Protein AF-A0A382P2T2-F1 (afdb_monomer_lite)

Foldseek 3Di:
DQDLVNQLVVLVVVLVVQCVVDPDPVSNVVSVVVSVVSNVVSVVVVVVVVVVVVVD

Radius of gyration: 14.25 Å; chains: 1; bounding box: 30×17×42 Å

Stru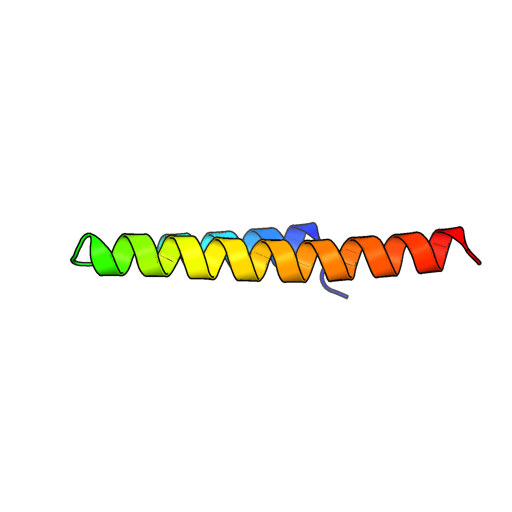cture (mmCIF, N/CA/C/O backbone):
data_AF-A0A382P2T2-F1
#
_entry.id   AF-A0A382P2T2-F1
#
loop_
_atom_site.group_PDB
_atom_site.id
_atom_site.type_symbol
_atom_site.label_atom_id
_atom_site.label_alt_id
_atom_site.label_comp_id
_atom_site.label_asym_id
_atom_site.label_entity_id
_atom_site.label_seq_id
_atom_site.pdbx_PDB_ins_code
_atom_site.Cartn_x
_atom_site.Cartn_y
_atom_site.Cartn_z
_atom_site.occupancy
_atom_site.B_iso_or_equiv
_atom_site.auth_seq_id
_atom_site.auth_comp_id
_atom_site.auth_asym_id
_atom_site.auth_atom_id
_atom_site.pdbx_PDB_model_num
ATOM 1 N N . MET A 1 1 ? -2.215 8.439 -16.480 1.00 51.53 1 MET A N 1
ATOM 2 C CA . MET A 1 1 ? -1.342 7.566 -15.663 1.00 51.53 1 MET A CA 1
ATOM 3 C C . MET A 1 1 ? -1.245 8.168 -14.272 1.00 51.53 1 MET A C 1
ATOM 5 O O . MET A 1 1 ? -0.853 9.321 -14.173 1.00 51.53 1 MET A O 1
ATOM 9 N N . ALA A 1 2 ? -1.675 7.470 -13.219 1.00 69.31 2 ALA A N 1
ATOM 10 C CA . ALA A 1 2 ? -1.522 7.986 -11.855 1.00 69.31 2 ALA A CA 1
ATOM 11 C C . ALA A 1 2 ? -0.054 7.852 -11.427 1.00 69.31 2 ALA A C 1
ATOM 13 O O . ALA A 1 2 ? 0.485 6.745 -11.473 1.00 69.31 2 ALA A O 1
ATOM 14 N N . SER A 1 3 ? 0.587 8.949 -11.019 1.00 86.00 3 SER A N 1
ATOM 15 C CA . SER A 1 3 ? 1.976 8.927 -10.547 1.00 86.00 3 SER A CA 1
ATOM 16 C C . SER A 1 3 ? 2.133 8.008 -9.327 1.00 86.00 3 SER A C 1
ATOM 18 O O . SER A 1 3 ? 1.182 7.807 -8.563 1.00 86.00 3 SER A O 1
ATOM 20 N N . TYR A 1 4 ? 3.335 7.463 -9.118 1.00 90.19 4 TYR A N 1
ATOM 21 C CA . TYR A 1 4 ? 3.659 6.673 -7.923 1.00 90.19 4 TYR A CA 1
ATOM 22 C C . TYR A 1 4 ? 3.259 7.413 -6.634 1.00 90.19 4 TYR A C 1
ATOM 24 O O . TYR A 1 4 ? 2.586 6.847 -5.773 1.00 90.19 4 TYR A O 1
ATOM 32 N N . SER A 1 5 ? 3.549 8.716 -6.560 1.00 91.19 5 SER A N 1
ATOM 33 C CA . SER A 1 5 ? 3.171 9.585 -5.441 1.00 91.19 5 SER A CA 1
ATOM 34 C C . SER A 1 5 ? 1.655 9.691 -5.228 1.00 91.19 5 SER A C 1
ATOM 36 O O . SER A 1 5 ? 1.192 9.620 -4.089 1.00 91.19 5 SER A O 1
ATOM 38 N N . ALA A 1 6 ? 0.857 9.791 -6.297 1.00 93.31 6 ALA A N 1
ATOM 39 C CA . ALA A 1 6 ? -0.602 9.822 -6.194 1.00 93.31 6 ALA A CA 1
ATOM 40 C C . ALA A 1 6 ? -1.170 8.484 -5.686 1.00 93.31 6 ALA A C 1
ATOM 42 O O . ALA A 1 6 ? -2.107 8.463 -4.883 1.00 93.31 6 ALA A O 1
ATOM 43 N N . GLN A 1 7 ? -0.583 7.363 -6.113 1.00 93.25 7 GLN A N 1
ATOM 44 C CA . GLN A 1 7 ? -0.978 6.031 -5.649 1.00 93.25 7 GLN A CA 1
ATOM 45 C C . GLN A 1 7 ? -0.603 5.807 -4.175 1.00 93.25 7 GLN A C 1
ATOM 47 O O . GLN A 1 7 ? -1.438 5.334 -3.403 1.00 93.25 7 GLN A O 1
ATOM 52 N N . VAL A 1 8 ? 0.593 6.232 -3.756 1.00 94.94 8 VAL A N 1
ATOM 53 C CA . VAL A 1 8 ? 1.026 6.236 -2.348 1.00 94.94 8 VAL A CA 1
ATOM 54 C C . VAL A 1 8 ? 0.079 7.064 -1.474 1.00 94.94 8 VAL A C 1
ATOM 56 O O . VAL A 1 8 ? -0.406 6.582 -0.449 1.00 94.94 8 VAL A O 1
ATOM 59 N N . ALA A 1 9 ? -0.261 8.285 -1.898 1.00 95.69 9 ALA A N 1
ATOM 60 C CA . ALA A 1 9 ? -1.182 9.147 -1.159 1.00 95.69 9 ALA A CA 1
ATOM 61 C C . ALA A 1 9 ? -2.570 8.503 -0.978 1.00 95.69 9 ALA A C 1
ATOM 63 O O . ALA A 1 9 ? -3.185 8.626 0.083 1.00 95.69 9 ALA A O 1
ATOM 64 N N . SER A 1 10 ? -3.057 7.781 -1.991 1.00 95.94 10 SER A N 1
ATOM 65 C CA . SER A 1 10 ? -4.315 7.032 -1.908 1.00 95.94 10 SER A CA 1
ATOM 66 C C . SER A 1 10 ? -4.249 5.905 -0.870 1.00 95.94 10 SER A C 1
ATOM 68 O O . SER A 1 10 ? -5.151 5.789 -0.036 1.00 95.94 10 SER A O 1
ATOM 70 N N . ILE A 1 11 ? -3.162 5.124 -0.854 1.00 96.06 11 ILE A N 1
ATOM 71 C CA . ILE A 1 11 ? -2.958 4.037 0.118 1.00 96.06 11 ILE A CA 1
ATOM 72 C C . ILE A 1 11 ? -2.933 4.589 1.553 1.00 96.06 11 ILE A C 1
ATOM 74 O O . ILE A 1 11 ? -3.620 4.055 2.428 1.00 96.06 11 ILE A O 1
ATOM 78 N N . HIS A 1 12 ? -2.243 5.709 1.789 1.00 96.56 12 HIS A N 1
ATOM 79 C CA . HIS A 1 12 ? -2.251 6.369 3.096 1.00 96.56 12 HIS A CA 1
ATOM 80 C C . HIS A 1 12 ? -3.647 6.846 3.508 1.00 96.56 12 HIS A C 1
ATOM 82 O O . HIS A 1 12 ? -4.056 6.622 4.648 1.00 96.56 12 HIS A O 1
ATOM 88 N N . ARG A 1 13 ? -4.420 7.453 2.597 1.00 96.75 13 ARG A N 1
ATOM 89 C CA . ARG A 1 13 ? -5.806 7.864 2.891 1.00 96.75 13 ARG A CA 1
ATOM 90 C C . ARG A 1 13 ? -6.678 6.672 3.285 1.00 96.75 13 ARG A C 1
ATOM 92 O O . ARG A 1 13 ? -7.422 6.762 4.262 1.00 96.75 13 ARG A O 1
ATOM 99 N N . GLN A 1 14 ? -6.569 5.554 2.565 1.00 95.25 14 GLN A N 1
ATOM 100 C CA . GLN A 1 14 ? -7.310 4.326 2.876 1.00 95.25 14 GLN A CA 1
ATOM 101 C C . GLN A 1 14 ? -6.923 3.757 4.243 1.00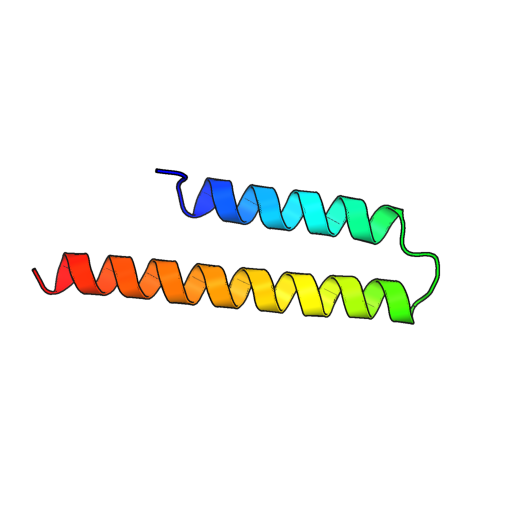 95.25 14 GLN A C 1
ATOM 103 O O . GLN A 1 14 ? -7.801 3.391 5.024 1.00 95.25 14 GLN A O 1
ATOM 108 N N . PHE A 1 15 ? -5.628 3.726 4.556 1.00 96.81 15 PHE A N 1
ATOM 109 C CA . PHE A 1 15 ? -5.136 3.262 5.848 1.00 96.81 15 PHE A CA 1
ATOM 110 C C . PHE A 1 15 ? -5.623 4.137 7.002 1.00 96.81 15 PHE A C 1
ATOM 112 O O . PHE A 1 15 ? -6.147 3.609 7.978 1.00 96.81 15 PHE A O 1
ATOM 119 N N . GLN A 1 16 ? -5.547 5.462 6.869 1.00 97.12 16 GLN A N 1
ATOM 120 C CA . GLN A 1 16 ? -6.038 6.386 7.893 1.00 97.12 16 GLN A CA 1
ATOM 121 C C . GLN A 1 16 ? -7.551 6.250 8.111 1.00 97.12 16 GLN A C 1
ATOM 123 O O . GLN A 1 16 ? -8.024 6.254 9.247 1.00 97.12 16 GLN A O 1
ATOM 128 N N . ALA A 1 17 ? -8.327 6.071 7.040 1.00 97.12 17 ALA A N 1
ATOM 129 C CA . ALA A 1 17 ? -9.759 5.809 7.153 1.00 97.12 17 ALA A CA 1
ATOM 130 C C . ALA A 1 17 ? -10.051 4.466 7.848 1.00 97.12 17 ALA A C 1
ATOM 132 O O . ALA A 1 17 ? -10.972 4.385 8.662 1.00 97.12 17 ALA A O 1
ATOM 133 N N . ALA A 1 18 ? -9.269 3.424 7.553 1.00 95.38 18 ALA A N 1
ATOM 134 C CA . ALA A 1 18 ? -9.403 2.113 8.183 1.00 95.38 18 ALA A CA 1
ATOM 135 C C . ALA A 1 18 ? -9.015 2.146 9.671 1.00 95.38 18 ALA A C 1
ATOM 137 O O . ALA A 1 18 ? -9.743 1.599 10.498 1.00 95.38 18 ALA A O 1
ATOM 138 N N . LEU A 1 19 ? -7.942 2.861 10.022 1.00 96.50 19 LEU A N 1
ATOM 139 C CA . LEU A 1 19 ? -7.516 3.072 11.406 1.00 96.50 19 LEU A CA 1
ATOM 140 C C . LEU A 1 19 ? -8.601 3.747 12.244 1.00 96.50 19 LEU A C 1
ATOM 142 O O . LEU A 1 19 ? -8.911 3.265 13.327 1.00 96.50 19 LEU A O 1
ATOM 146 N N . LYS A 1 20 ? -9.239 4.805 11.725 1.00 96.56 20 LYS A N 1
ATOM 147 C CA . LYS A 1 20 ? -10.334 5.504 12.425 1.00 96.56 20 LYS A CA 1
ATOM 148 C C . LYS A 1 20 ? -11.545 4.609 12.717 1.00 96.56 20 LYS A C 1
ATOM 150 O O . LYS A 1 20 ? -12.325 4.912 13.612 1.00 96.56 20 LYS A O 1
ATOM 155 N N . ARG A 1 21 ? -11.730 3.531 11.949 1.00 95.56 21 ARG A N 1
ATOM 156 C CA . ARG A 1 21 ? -12.844 2.579 12.105 1.00 95.56 21 ARG A CA 1
ATOM 157 C C . ARG A 1 21 ? -12.474 1.358 12.948 1.00 95.56 21 ARG A C 1
ATOM 159 O O . A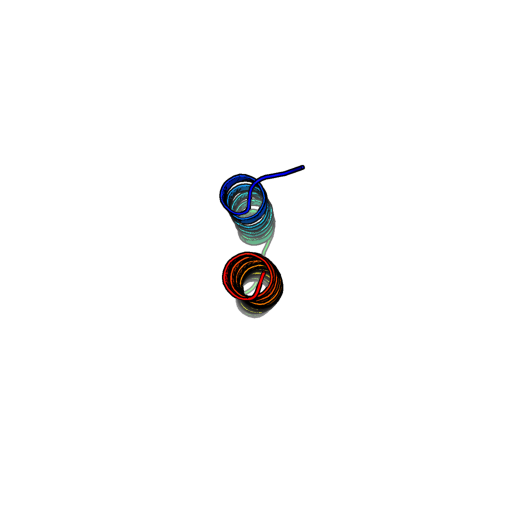RG A 1 21 ? -13.367 0.610 13.345 1.00 95.56 21 ARG A O 1
ATOM 166 N N . ALA A 1 22 ? -11.188 1.121 13.196 1.00 95.88 22 ALA A N 1
ATOM 167 C CA . ALA A 1 22 ? -10.719 -0.040 13.934 1.00 95.88 22 ALA A CA 1
ATOM 168 C C . ALA A 1 22 ? -11.063 0.095 15.427 1.00 95.88 22 ALA A C 1
ATOM 170 O O . ALA A 1 22 ? -10.657 1.046 16.084 1.00 95.88 22 ALA A O 1
ATOM 171 N N . LYS A 1 23 ? -11.801 -0.881 15.970 1.00 95.19 23 LYS A N 1
ATOM 172 C CA . LYS A 1 23 ? -12.253 -0.886 17.377 1.00 95.19 23 LYS A CA 1
ATOM 173 C C . LYS A 1 23 ? -11.436 -1.800 18.295 1.00 95.19 23 LYS A C 1
ATOM 175 O O . LYS A 1 23 ? -11.738 -1.913 19.475 1.00 95.19 23 LYS A O 1
ATOM 180 N N . SER A 1 24 ? -10.429 -2.492 17.762 1.00 97.12 24 SER A N 1
ATOM 181 C CA . SER A 1 24 ? -9.605 -3.431 18.525 1.00 97.12 24 SER A CA 1
ATOM 182 C C . SER A 1 24 ? -8.150 -3.394 18.076 1.00 97.12 24 SER A C 1
ATOM 184 O O . SER A 1 24 ? -7.841 -3.048 16.932 1.00 97.12 24 SER A O 1
ATOM 186 N N . ARG A 1 25 ? -7.247 -3.820 18.964 1.00 95.81 25 ARG A N 1
ATOM 187 C CA . ARG A 1 25 ? -5.813 -3.920 18.667 1.00 95.81 25 ARG A CA 1
ATOM 188 C C . ARG A 1 25 ? -5.538 -4.817 17.458 1.00 95.81 25 ARG A C 1
ATOM 190 O O . ARG A 1 25 ? -4.728 -4.462 16.608 1.00 95.81 25 ARG A O 1
ATOM 197 N N . GLN A 1 26 ? -6.252 -5.938 17.342 1.00 96.50 26 GLN A N 1
ATOM 198 C CA . GLN A 1 26 ? -6.119 -6.834 16.193 1.00 96.50 26 GLN A CA 1
ATOM 199 C C . GLN A 1 26 ? -6.552 -6.156 14.887 1.00 96.50 26 GLN A C 1
ATOM 201 O O . GLN A 1 26 ? -5.878 -6.296 13.869 1.00 96.50 26 GLN A O 1
ATOM 206 N N . ALA A 1 27 ? -7.642 -5.381 14.906 1.00 96.50 27 ALA A N 1
ATOM 207 C CA . ALA A 1 27 ? -8.090 -4.643 13.729 1.00 96.50 27 ALA A CA 1
ATOM 208 C C . ALA A 1 27 ? -7.064 -3.582 13.295 1.00 96.50 27 ALA A C 1
ATOM 210 O O . ALA A 1 27 ? -6.795 -3.449 12.102 1.00 96.50 27 ALA A O 1
ATOM 211 N N . VAL A 1 28 ? -6.439 -2.881 14.248 1.00 97.00 28 VAL A N 1
ATOM 212 C CA . VAL A 1 28 ? -5.353 -1.923 13.974 1.00 97.00 28 VAL A CA 1
ATOM 213 C C . VAL A 1 28 ? -4.148 -2.620 13.334 1.00 97.00 28 VAL A C 1
ATOM 215 O O . VAL A 1 28 ? -3.657 -2.165 12.300 1.00 97.00 28 VAL A O 1
ATOM 218 N N . LEU A 1 29 ? -3.710 -3.755 13.889 1.00 97.81 29 LEU A N 1
ATOM 219 C CA . LEU A 1 29 ? -2.604 -4.541 13.331 1.00 97.81 29 LEU A CA 1
ATOM 220 C C . LEU A 1 29 ? -2.911 -5.026 11.911 1.00 97.81 29 LEU A C 1
ATOM 222 O O . LEU A 1 29 ? -2.077 -4.889 11.019 1.00 97.81 29 LEU A O 1
ATOM 226 N N . ASN A 1 30 ? -4.124 -5.523 11.669 1.00 97.00 30 ASN A N 1
ATOM 227 C CA . ASN A 1 30 ? -4.544 -5.951 10.336 1.00 97.00 30 ASN A CA 1
ATOM 228 C C . ASN A 1 30 ? -4.527 -4.787 9.330 1.00 97.00 30 ASN A C 1
ATOM 230 O O . ASN A 1 30 ? -4.098 -4.969 8.189 1.00 97.00 30 ASN A O 1
ATOM 234 N N . CYS A 1 31 ? -4.945 -3.584 9.745 1.00 97.12 31 CYS A N 1
ATOM 235 C CA . CYS A 1 31 ? -4.852 -2.386 8.907 1.00 97.12 3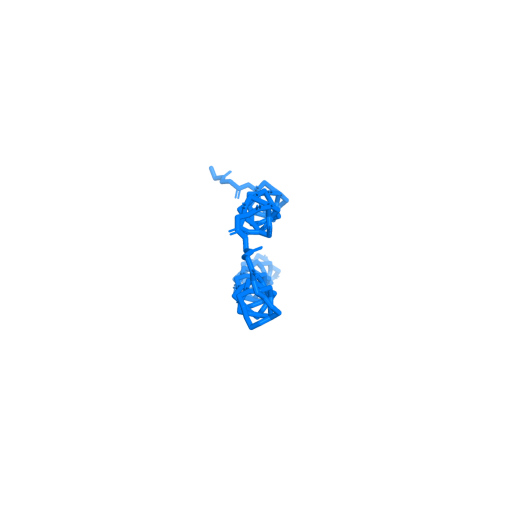1 CYS A CA 1
ATOM 236 C C . CYS A 1 31 ? -3.396 -2.076 8.538 1.00 97.12 31 CYS A C 1
ATOM 238 O O . CYS A 1 31 ? -3.116 -1.802 7.371 1.00 97.12 31 CYS A O 1
ATOM 240 N N . TYR A 1 32 ? -2.474 -2.156 9.503 1.00 97.31 32 TYR A N 1
ATOM 241 C CA . TYR A 1 32 ? -1.050 -1.906 9.270 1.00 97.31 32 TYR A CA 1
ATOM 242 C C . TYR A 1 32 ? -0.438 -2.918 8.297 1.00 97.31 32 TYR A C 1
ATOM 244 O O . TYR A 1 32 ? 0.195 -2.524 7.317 1.00 97.31 32 TYR A O 1
ATOM 252 N N . TRP A 1 33 ? -0.668 -4.216 8.513 1.00 97.81 33 TRP A N 1
ATOM 253 C CA . TRP A 1 33 ? -0.127 -5.257 7.637 1.00 97.81 33 TRP A CA 1
ATOM 254 C C . TRP A 1 33 ? -0.652 -5.134 6.208 1.00 97.81 33 TRP A C 1
ATOM 256 O O . TRP A 1 33 ? 0.120 -5.231 5.253 1.00 97.81 33 TRP A O 1
ATOM 266 N N . LYS A 1 34 ? -1.948 -4.838 6.052 1.00 96.69 34 LYS A N 1
ATOM 267 C CA . LYS A 1 34 ? -2.551 -4.585 4.740 1.00 96.69 34 LYS A CA 1
ATOM 268 C C . LYS A 1 34 ? -1.932 -3.361 4.061 1.00 96.69 34 LYS A C 1
ATOM 270 O O . LYS A 1 34 ? -1.585 -3.434 2.885 1.00 96.69 34 LYS A O 1
ATOM 275 N N . HIS A 1 35 ? -1.762 -2.267 4.800 1.00 97.56 35 HIS A N 1
ATOM 276 C CA . HIS A 1 35 ? -1.127 -1.044 4.312 1.00 97.56 35 HIS A CA 1
ATOM 277 C C . HIS A 1 35 ? 0.314 -1.293 3.843 1.00 97.56 35 HIS A C 1
ATOM 279 O O . HIS A 1 35 ? 0.663 -0.926 2.722 1.00 97.56 35 HIS A O 1
ATOM 285 N N . LYS A 1 36 ? 1.126 -1.986 4.652 1.00 96.94 36 LYS A N 1
ATOM 286 C CA . LYS A 1 36 ? 2.502 -2.371 4.301 1.00 96.94 36 LYS A CA 1
ATOM 287 C C . LYS A 1 36 ? 2.544 -3.188 3.008 1.00 96.94 36 LYS A C 1
ATOM 289 O O . LYS A 1 36 ? 3.266 -2.824 2.086 1.00 96.94 36 LYS A O 1
ATOM 294 N N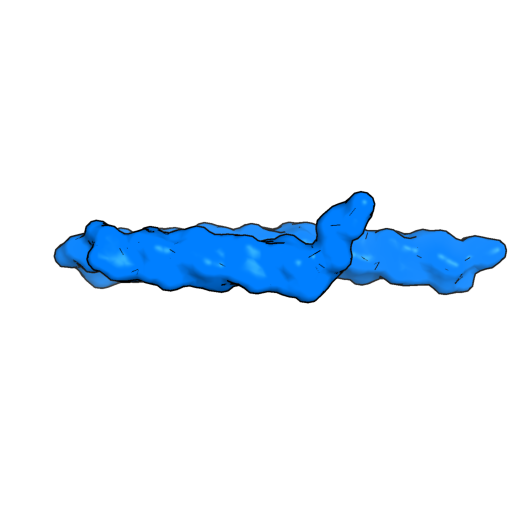 . ALA A 1 37 ? 1.715 -4.227 2.897 1.00 97.38 37 ALA A N 1
ATOM 295 C CA . ALA A 1 37 ? 1.675 -5.079 1.708 1.00 97.38 37 ALA A CA 1
ATOM 296 C C . ALA A 1 37 ? 1.270 -4.307 0.436 1.00 97.38 37 ALA A C 1
ATOM 298 O O . ALA A 1 37 ? 1.824 -4.538 -0.642 1.00 97.38 37 ALA A O 1
ATOM 299 N N . GLN A 1 38 ? 0.321 -3.369 0.545 1.00 95.75 38 GLN A N 1
ATOM 300 C CA . GLN A 1 38 ? -0.072 -2.503 -0.571 1.00 95.75 38 GLN A CA 1
ATOM 301 C C . GLN A 1 38 ? 1.074 -1.579 -1.005 1.00 95.75 38 GLN A C 1
ATOM 303 O O . GLN A 1 38 ? 1.332 -1.464 -2.205 1.00 95.75 38 GLN A O 1
ATOM 308 N N . HIS A 1 39 ? 1.780 -0.971 -0.046 1.00 95.69 39 HIS A N 1
ATOM 309 C CA . HIS A 1 39 ? 2.955 -0.140 -0.313 1.00 95.69 39 HIS A CA 1
ATOM 310 C C . HIS A 1 39 ? 4.075 -0.922 -1.001 1.00 95.69 39 HIS A C 1
ATOM 312 O O . HIS A 1 39 ? 4.582 -0.484 -2.029 1.00 95.69 39 HIS A O 1
ATOM 318 N N . GLU A 1 40 ? 4.429 -2.097 -0.483 1.00 96.75 40 GLU A N 1
ATOM 319 C CA . GLU A 1 40 ? 5.504 -2.927 -1.037 1.00 96.75 40 GLU A CA 1
ATOM 320 C C . GLU A 1 40 ? 5.188 -3.392 -2.460 1.00 96.75 40 GLU A C 1
ATOM 322 O O . GLU A 1 40 ? 6.045 -3.341 -3.345 1.00 96.75 40 GLU A O 1
ATOM 327 N N . LYS A 1 41 ? 3.935 -3.787 -2.719 1.00 96.38 41 LYS A N 1
ATOM 328 C CA . LYS A 1 41 ? 3.486 -4.163 -4.065 1.00 96.38 41 LYS A CA 1
ATOM 329 C C . LYS A 1 41 ? 3.602 -2.996 -5.045 1.00 96.38 41 LYS A C 1
ATOM 331 O O . LYS A 1 41 ? 4.046 -3.195 -6.177 1.00 96.38 41 LYS A O 1
ATOM 336 N N . LEU A 1 42 ? 3.192 -1.800 -4.622 1.00 95.75 42 LEU A N 1
ATOM 337 C CA . LEU A 1 42 ? 3.270 -0.601 -5.450 1.00 95.75 42 LEU A CA 1
ATOM 338 C C . LEU A 1 42 ? 4.725 -0.219 -5.737 1.00 95.75 42 LEU A C 1
ATOM 340 O O . LEU A 1 42 ? 5.065 0.019 -6.893 1.00 95.75 42 LEU A O 1
ATOM 344 N N . LEU A 1 43 ? 5.581 -0.222 -4.713 1.00 95.19 43 LEU A N 1
ATOM 345 C CA . LEU A 1 43 ? 7.007 0.067 -4.851 1.00 95.19 43 LEU A CA 1
ATOM 346 C C . LEU A 1 43 ? 7.671 -0.909 -5.825 1.00 95.19 43 LEU A C 1
ATOM 348 O O . LEU A 1 43 ? 8.337 -0.485 -6.762 1.00 95.19 43 LEU A O 1
ATOM 352 N N . LYS A 1 44 ? 7.421 -2.216 -5.677 1.00 95.81 44 LYS A N 1
ATOM 353 C CA . LYS A 1 44 ? 7.968 -3.230 -6.589 1.00 95.81 44 LYS A CA 1
ATOM 354 C C . LYS A 1 44 ? 7.561 -2.979 -8.043 1.00 95.81 44 LYS A C 1
ATOM 356 O O . LYS A 1 44 ? 8.372 -3.165 -8.947 1.00 95.81 44 LYS A O 1
ATOM 361 N N . LYS A 1 45 ? 6.306 -2.582 -8.275 1.00 94.56 45 LYS A N 1
ATOM 362 C CA . LYS A 1 45 ? 5.822 -2.235 -9.615 1.00 94.56 45 LYS A CA 1
ATOM 363 C C . LYS A 1 45 ? 6.552 -1.004 -10.158 1.00 94.56 45 LYS A C 1
ATOM 365 O O . LYS A 1 45 ? 7.034 -1.058 -11.282 1.00 94.56 45 LYS A O 1
ATOM 370 N N . HIS A 1 46 ? 6.660 0.049 -9.353 1.00 93.88 46 HIS A N 1
ATOM 371 C CA . HIS A 1 46 ? 7.325 1.291 -9.735 1.00 93.88 46 HIS A CA 1
ATOM 372 C C . HIS A 1 46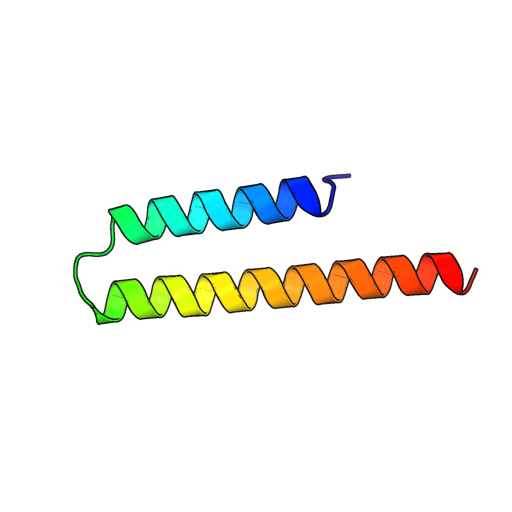 ? 8.795 1.063 -10.109 1.00 93.88 46 HIS A C 1
ATOM 374 O O . HIS A 1 46 ? 9.190 1.416 -11.214 1.00 93.88 46 HIS A O 1
ATOM 380 N N . LEU A 1 47 ? 9.561 0.360 -9.270 1.00 94.38 47 LEU A N 1
ATOM 381 C CA . LEU A 1 47 ? 10.970 0.052 -9.548 1.00 94.38 47 LEU A CA 1
ATOM 382 C C . LEU A 1 47 ? 11.145 -0.802 -10.814 1.00 94.38 47 LEU A C 1
ATOM 384 O O . LEU A 1 47 ? 12.099 -0.627 -11.566 1.00 94.38 47 LEU A O 1
ATOM 388 N N . LYS A 1 48 ? 10.213 -1.730 -11.081 1.00 93.94 48 LYS A N 1
ATOM 389 C CA . LYS A 1 48 ? 10.229 -2.523 -12.320 1.00 93.94 48 LYS A CA 1
ATOM 390 C C . LYS A 1 48 ? 10.018 -1.641 -13.555 1.00 93.94 48 LYS A C 1
ATOM 392 O O . LYS A 1 48 ? 10.649 -1.884 -14.580 1.00 93.94 48 LYS A O 1
ATOM 397 N N . GLU A 1 49 ? 9.125 -0.658 -13.467 1.00 91.62 49 GLU A N 1
ATOM 398 C CA . GLU A 1 49 ? 8.891 0.314 -14.540 1.00 91.62 49 GLU A CA 1
ATOM 399 C C . GLU A 1 49 ? 10.115 1.218 -14.749 1.00 91.62 49 GLU A C 1
ATOM 401 O O . GLU A 1 49 ? 10.485 1.457 -15.894 1.00 91.62 49 GLU A O 1
ATOM 406 N N . GLU A 1 50 ? 10.788 1.648 -13.677 1.00 92.12 50 GLU A N 1
ATOM 407 C CA . GLU A 1 50 ? 12.022 2.443 -13.760 1.00 92.12 50 GLU A CA 1
ATOM 408 C C . GLU A 1 50 ? 13.172 1.661 -14.409 1.00 92.12 50 GLU A C 1
ATOM 410 O O . GLU A 1 50 ? 13.793 2.154 -15.346 1.00 92.12 50 GLU A O 1
ATOM 415 N N . ILE A 1 51 ? 13.409 0.407 -14.006 1.00 93.31 51 ILE A N 1
ATOM 416 C CA . ILE A 1 51 ? 14.426 -0.447 -14.648 1.00 93.31 51 ILE A CA 1
ATOM 417 C C . ILE A 1 51 ? 14.118 -0.658 -16.134 1.00 93.31 51 ILE A C 1
ATOM 419 O O . ILE A 1 51 ? 15.028 -0.654 -16.958 1.00 93.31 51 ILE A O 1
ATOM 423 N N . ALA A 1 52 ? 12.845 -0.828 -16.501 1.00 92.69 52 ALA A N 1
ATOM 424 C CA . ALA A 1 52 ? 12.456 -0.970 -17.901 1.00 92.69 52 ALA A CA 1
ATOM 425 C C . ALA A 1 52 ? 12.705 0.308 -18.723 1.00 92.69 52 ALA A C 1
ATOM 427 O O . ALA A 1 52 ? 12.927 0.207 -19.926 1.00 92.69 52 ALA A O 1
ATOM 428 N N . GLN A 1 53 ? 12.669 1.490 -18.097 1.00 89.12 53 GLN A N 1
ATOM 429 C CA . GLN A 1 53 ? 13.046 2.750 -18.743 1.00 89.12 53 GLN A CA 1
ATOM 430 C C . GLN A 1 53 ? 14.562 2.885 -18.887 1.00 89.12 53 GLN A C 1
ATOM 432 O O . GLN A 1 53 ? 15.015 3.356 -19.921 1.00 89.12 53 GLN A O 1
ATOM 437 N N . VAL A 1 54 ? 15.331 2.467 -17.876 1.00 91.12 54 VAL A N 1
ATOM 438 C CA . VAL A 1 54 ? 16.803 2.536 -17.892 1.00 91.12 54 VAL A CA 1
ATOM 439 C C . VAL A 1 54 ? 17.418 1.536 -18.873 1.00 91.12 54 VAL A C 1
ATOM 441 O O . VAL A 1 54 ? 18.406 1.847 -19.523 1.00 91.12 54 VAL A O 1
ATOM 444 N N . ASN A 1 55 ? 16.840 0.342 -18.998 1.00 86.00 55 ASN A N 1
ATOM 445 C CA . ASN A 1 55 ? 17.333 -0.707 -19.899 1.00 86.00 55 ASN A CA 1
ATOM 446 C C . ASN A 1 55 ? 16.909 -0.514 -21.368 1.00 86.00 55 ASN A C 1
ATOM 448 O O . ASN A 1 55 ? 17.039 -1.449 -22.162 1.00 86.00 55 ASN A O 1
ATOM 452 N N . ARG A 1 56 ? 16.345 0.643 -21.714 1.00 66.81 56 ARG A N 1
ATOM 453 C CA . ARG A 1 56 ? 15.897 0.981 -23.062 1.00 66.81 56 ARG A CA 1
ATOM 454 C C . ARG A 1 56 ? 16.887 1.921 -23.729 1.00 66.81 56 ARG A C 1
ATOM 456 O O . ARG A 1 56 ? 17.093 1.734 -24.946 1.00 66.81 56 ARG A O 1
#

pLDDT: mean 93.24, std 7.97, range [51.53, 97.81]

Sequence (56 aa):
MASYSAQVASIHRQFQAALKRAKSRQAVLNCYWKHKAQHEKLLKKHLKEEIAQVNR

Organism: NCBI:txid408172

Secondary structure (DSSP, 8-state):
---HHHHHHHHHHHHHHHHHH--SHHHHHHHHHHHHHHHHHHHHHHHHHHHHHHT-